Protein AF-A0A0S7EKC6-F1 (afdb_monomer)

Secondary structure (DSSP, 8-state):
---TTTTTS-TTTTHHHHHHHHHHHHHTTS-TTSPP-------S-HHHHHHHHHHHHHTSTTEEE--TTS-SS-EEEE-TT-SS-EEEE-HHHHHTTTSEEE---GGGS-HHHHHHHHHHHHHTEEEEEE-HHHHT-SS-EEEEEE--

Radius of gyration: 18.33 Å; Cα contacts (8 Å, |Δi|>4): 189; chains: 1; bounding box: 47×30×52 Å

Mean predicted aligned error: 5.81 Å

Organism: NCBI:txid188132

Foldseek 3Di:
DDAQCCVLDPPPPPVVVSVLLVVQQVQLPDDPPDDHDDDDDDDPPQPSVVVSNVSSLVSHPQRFEADPPWFQAWDWDDDPVNLLDIDIDGHRQNSQASHDYDYHDPVPDDPVVVVVVVVCSVVQKDKDKAQCVSRVHPGIDIDIDGRD

Solvent-accessible surface area (backbone atoms only — not comparable to full-atom values): 9058 Å² total; per-residue (Å²): 134,91,58,89,61,52,93,74,39,63,86,90,58,62,53,68,57,55,49,53,51,53,51,39,55,62,56,45,76,56,65,93,86,59,86,78,72,84,84,86,84,88,68,92,61,57,66,58,49,52,52,53,52,51,55,54,36,72,73,37,96,34,50,31,74,51,51,94,90,56,54,56,53,57,45,81,44,72,42,90,86,64,80,45,48,77,41,74,45,54,25,37,43,48,74,9,50,54,38,42,57,44,73,65,78,66,86,80,54,54,67,73,58,50,55,48,50,51,52,29,68,75,66,36,34,48,73,45,77,46,58,11,85,82,39,83,43,98,56,69,47,79,48,77,44,68,51,80

Nearest PDB structures (foldseek):
  7qhs-assembly1_4  TM=6.435E-01  e=1.280E-03  Saccharomyces cerevisiae
  7pt7-assembly1_6  TM=7.912E-01  e=9.062E-03  Saccharomyces cerevisiae S288C
  8ouw-assembly1_6  TM=7.791E-01  e=9.653E-03  Caenorhabditis elegans
  7p5z-assembly1_F  TM=6.412E-01  e=3.743E-03  Saccharomyces cerevisiae S288C
  5u8t-assembly1_3  TM=7.112E-01  e=2.743E-01  Saccharomyces cerevisiae S288C

Sequence (148 aa):
AHCFGLDLTPPALYNTLKLCLLLSLVQTRTDADDPSLDLLVVTADTLILDRLMTYSLSLACRGVRHQASAEMFASLSRDEHGAGTANIHAGSALLASGGICMLGDLGFYRKDKLDYIQSVLESRSVSVFIPGKKYGEEGDQQLSFPVQ

Structure (mmCIF, N/CA/C/O backbone):
data_AF-A0A0S7EKC6-F1
#
_entry.id   AF-A0A0S7EKC6-F1
#
loop_
_atom_site.group_PDB
_atom_site.id
_atom_site.type_symbol
_atom_site.label_atom_id
_atom_site.label_alt_id
_atom_site.label_comp_id
_atom_site.label_asym_id
_atom_site.label_entity_id
_atom_site.label_seq_id
_atom_site.pdbx_PDB_ins_code
_atom_site.Cartn_x
_atom_site.Cartn_y
_atom_site.Cartn_z
_atom_site.occupancy
_atom_site.B_iso_or_equiv
_atom_site.auth_seq_id
_atom_site.auth_comp_id
_atom_site.auth_asym_id
_atom_site.auth_atom_id
_atom_site.pdbx_PDB_model_num
ATOM 1 N N . ALA A 1 1 ? -27.193 -0.641 18.163 1.00 51.34 1 ALA A N 1
ATOM 2 C CA . ALA A 1 1 ? -26.392 0.152 17.209 1.0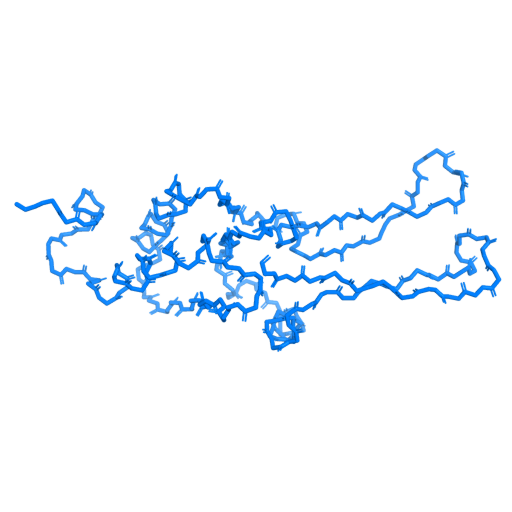0 51.34 1 ALA A CA 1
ATOM 3 C C . ALA A 1 1 ? -25.322 -0.760 16.624 1.00 51.34 1 ALA A C 1
ATOM 5 O O . ALA A 1 1 ? -24.641 -1.416 17.403 1.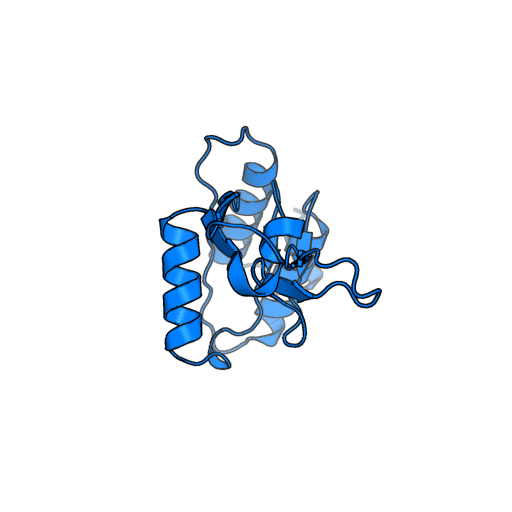00 51.34 1 ALA A O 1
ATOM 6 N N . HIS A 1 2 ? -25.216 -0.868 15.298 1.00 65.62 2 HIS A N 1
ATOM 7 C CA . HIS A 1 2 ? -24.137 -1.631 14.663 1.00 65.62 2 HIS A CA 1
ATOM 8 C C . HIS A 1 2 ? -22.891 -0.746 14.597 1.00 65.62 2 HIS A C 1
ATOM 10 O O . HIS A 1 2 ? -22.912 0.297 13.948 1.00 65.62 2 HIS A O 1
ATOM 16 N N . CYS A 1 3 ? -21.831 -1.130 15.306 1.00 80.19 3 CYS A N 1
ATOM 17 C CA . CYS A 1 3 ? -20.554 -0.419 15.281 1.00 80.19 3 CYS A CA 1
ATOM 18 C C . CYS A 1 3 ? -19.595 -1.117 14.312 1.00 80.19 3 CYS A C 1
ATOM 20 O O . CYS A 1 3 ? -19.544 -2.345 14.258 1.00 80.19 3 CYS A O 1
ATOM 22 N N . PHE A 1 4 ? -18.800 -0.340 13.577 1.00 88.56 4 PHE A N 1
ATOM 23 C CA . PHE A 1 4 ? -17.769 -0.878 12.692 1.00 88.56 4 PHE A CA 1
ATOM 24 C C . PHE A 1 4 ? -16.778 -1.768 13.468 1.00 88.56 4 PHE A C 1
ATOM 26 O O . PHE A 1 4 ? -16.248 -1.365 14.510 1.00 88.56 4 PHE A O 1
ATOM 33 N N . GLY A 1 5 ? -16.554 -2.994 12.985 1.00 87.31 5 GLY A N 1
ATOM 34 C CA . GLY A 1 5 ? -15.638 -3.957 13.606 1.00 87.31 5 GLY A CA 1
ATOM 35 C C . GLY A 1 5 ? -16.008 -4.354 15.043 1.00 87.31 5 GLY A C 1
ATOM 36 O O . GLY A 1 5 ? -15.106 -4.547 15.856 1.00 87.31 5 GLY A O 1
ATOM 37 N N . LEU A 1 6 ? -17.304 -4.406 15.387 1.00 88.25 6 LEU A N 1
ATOM 38 C CA . LEU A 1 6 ? -17.782 -4.807 16.723 1.00 88.25 6 LEU A CA 1
ATOM 39 C C . LEU A 1 6 ? -17.323 -6.225 17.106 1.00 88.25 6 LEU A C 1
ATOM 41 O O . LEU A 1 6 ? -16.952 -6.455 18.250 1.00 88.25 6 LEU A O 1
ATOM 45 N N . ASP A 1 7 ? -17.295 -7.146 16.142 1.00 87.75 7 ASP A N 1
ATOM 46 C CA . ASP A 1 7 ? -16.900 -8.543 16.377 1.00 87.75 7 ASP A CA 1
ATOM 47 C C . ASP A 1 7 ? -15.376 -8.725 16.488 1.00 87.75 7 ASP A C 1
ATOM 49 O O . ASP A 1 7 ? -14.892 -9.792 16.861 1.00 87.75 7 ASP A O 1
ATOM 53 N N . LEU A 1 8 ? -14.603 -7.685 16.155 1.00 88.56 8 LEU A N 1
ATOM 54 C CA . LEU A 1 8 ? -13.139 -7.727 16.127 1.00 88.56 8 LEU A CA 1
ATOM 55 C C . LEU A 1 8 ? -12.514 -7.079 17.355 1.00 88.56 8 LEU A C 1
ATOM 57 O O . LEU A 1 8 ? -11.457 -7.513 17.808 1.00 88.56 8 LEU A O 1
ATOM 61 N N . THR A 1 9 ? -13.144 -6.029 17.882 1.00 87.44 9 THR A N 1
ATOM 62 C CA . THR A 1 9 ? -12.654 -5.312 19.058 1.00 87.44 9 THR A CA 1
ATOM 63 C C . THR A 1 9 ? -13.808 -5.004 20.001 1.00 87.44 9 THR A C 1
ATOM 65 O O . THR A 1 9 ? -14.900 -4.678 19.526 1.00 87.44 9 THR A O 1
ATOM 68 N N . PRO A 1 10 ? -13.568 -4.969 21.323 1.00 83.94 10 PRO A N 1
ATOM 69 C CA . PRO A 1 10 ? -14.574 -4.518 22.270 1.00 83.94 10 PRO A CA 1
ATOM 70 C C . PRO A 1 10 ? -15.147 -3.139 21.898 1.00 83.94 10 PRO A C 1
ATOM 72 O O . PRO A 1 10 ? -14.447 -2.319 21.277 1.00 83.94 10 PRO A O 1
ATOM 75 N N . PRO A 1 11 ? -16.402 -2.851 22.288 1.00 80.62 11 PRO A N 1
ATOM 76 C CA . PRO A 1 11 ? -16.974 -1.520 22.157 1.00 80.62 11 PRO A CA 1
ATOM 77 C C . PRO A 1 11 ? -16.062 -0.456 22.780 1.00 80.62 11 PRO A C 1
ATOM 79 O O . PRO A 1 11 ? -15.418 -0.696 23.796 1.00 80.62 11 PRO A O 1
ATOM 82 N N . ALA A 1 12 ? -16.032 0.726 22.165 1.00 81.69 12 ALA A N 1
ATOM 83 C CA . ALA A 1 12 ? -15.226 1.883 22.563 1.00 81.69 12 ALA A CA 1
ATOM 84 C C . ALA A 1 12 ? -13.696 1.780 22.382 1.00 81.69 12 ALA A C 1
ATOM 86 O O . ALA A 1 12 ? -13.012 2.786 22.574 1.00 81.69 12 ALA A O 1
ATOM 87 N N . LEU A 1 13 ? -13.148 0.638 21.949 1.00 87.75 13 LEU A N 1
ATOM 88 C CA . LEU A 1 13 ? -11.726 0.532 21.607 1.00 87.75 13 LEU A CA 1
ATOM 89 C C . LEU A 1 13 ? -11.449 0.919 20.147 1.00 87.75 13 LEU A C 1
ATOM 91 O O . LEU A 1 13 ? -12.234 0.619 19.245 1.00 87.75 13 LEU A O 1
ATOM 95 N N . TYR A 1 14 ? -10.298 1.559 19.920 1.00 89.31 14 TYR A N 1
ATOM 96 C CA . TYR A 1 14 ? -9.809 1.974 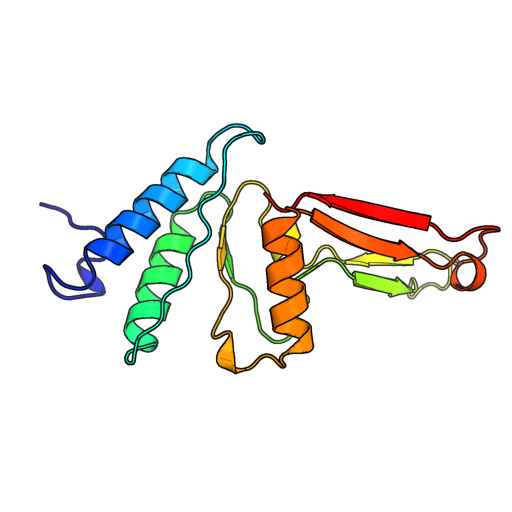18.598 1.00 89.31 14 TYR A CA 1
ATOM 97 C C . TYR A 1 14 ? -10.784 2.852 17.791 1.00 89.31 14 TYR A C 1
ATOM 99 O O . TYR A 1 14 ? -10.699 2.894 16.567 1.00 89.31 14 TYR A O 1
ATOM 107 N N . ASN A 1 15 ? -11.700 3.578 18.443 1.00 91.44 15 ASN A N 1
ATOM 108 C CA . ASN A 1 15 ? -12.719 4.388 17.762 1.00 91.44 15 ASN A CA 1
ATOM 109 C C . ASN A 1 15 ? -12.127 5.374 16.743 1.00 91.44 15 ASN A C 1
ATOM 111 O O . ASN A 1 15 ? -12.663 5.500 15.646 1.00 91.44 15 ASN A O 1
ATOM 115 N N . THR A 1 16 ? -11.007 6.025 17.075 1.00 93.00 16 THR A N 1
ATOM 116 C CA . THR A 1 16 ? -10.311 6.939 16.158 1.00 93.00 16 THR A CA 1
ATOM 117 C C . THR A 1 16 ? -9.854 6.219 14.895 1.00 93.00 16 THR A C 1
ATOM 119 O O . THR A 1 16 ? -10.125 6.681 13.795 1.00 93.00 16 THR A O 1
ATOM 122 N N . LEU A 1 17 ? -9.235 5.045 15.038 1.00 93.31 17 LEU A N 1
ATOM 123 C CA . LEU A 1 17 ? -8.809 4.236 13.900 1.00 93.31 17 LEU A CA 1
ATOM 124 C C . LEU A 1 17 ? -10.006 3.764 13.069 1.00 93.31 17 LEU A C 1
ATOM 126 O O . LEU A 1 17 ? -9.989 3.881 11.850 1.00 93.31 17 LEU A O 1
ATOM 130 N N . LYS A 1 18 ? -11.065 3.272 13.719 1.00 94.25 18 LYS A N 1
ATOM 131 C CA . LYS A 1 18 ? -12.303 2.857 13.046 1.00 94.25 18 LYS A CA 1
ATOM 132 C C . LYS A 1 18 ? -12.903 3.997 12.221 1.00 94.25 18 LYS A C 1
ATOM 134 O O . LYS A 1 18 ? -13.337 3.765 11.098 1.00 94.25 18 LYS A O 1
ATOM 139 N N . LEU A 1 19 ? -12.893 5.220 12.752 1.00 93.81 19 LEU A N 1
ATOM 140 C CA . LEU A 1 19 ? -13.345 6.405 12.030 1.00 93.81 19 LEU A CA 1
ATOM 141 C C . LEU A 1 19 ? -12.431 6.727 10.841 1.00 93.81 19 LEU A C 1
ATOM 143 O O . LEU A 1 19 ? -12.938 6.918 9.742 1.00 93.81 19 LEU A O 1
ATOM 147 N N . CYS A 1 20 ? -11.108 6.730 11.029 1.00 94.56 20 CYS A N 1
ATOM 148 C CA . CYS A 1 20 ? -10.150 6.944 9.940 1.00 94.56 20 CYS A CA 1
ATOM 149 C C . CYS A 1 20 ? -10.312 5.912 8.814 1.00 94.56 20 CYS A C 1
ATOM 151 O O . CYS A 1 20 ? -10.271 6.272 7.643 1.00 94.56 20 CYS A O 1
ATOM 153 N N . LEU A 1 21 ? -10.556 4.644 9.157 1.00 94.44 21 LEU A N 1
ATOM 154 C CA . LEU A 1 21 ? -10.804 3.579 8.184 1.00 94.44 21 LEU A CA 1
ATOM 155 C C . LEU A 1 21 ? -12.095 3.802 7.396 1.00 94.44 21 LEU A C 1
ATOM 157 O O . LEU A 1 21 ? -12.101 3.666 6.177 1.00 94.44 21 LEU A O 1
ATOM 161 N N . LEU A 1 22 ? -13.175 4.202 8.071 1.00 93.88 22 LEU A N 1
ATOM 162 C CA . LEU A 1 22 ? -14.422 4.572 7.400 1.00 93.88 22 LEU A CA 1
ATOM 163 C C . LEU A 1 22 ? -14.236 5.779 6.470 1.00 93.88 22 LEU A C 1
ATOM 165 O O . LEU A 1 22 ? -14.766 5.769 5.363 1.00 93.88 22 LEU A O 1
ATOM 169 N N . LEU A 1 23 ? -13.465 6.791 6.885 1.00 92.31 23 LEU A N 1
ATOM 170 C CA . LEU A 1 23 ? -13.146 7.952 6.046 1.00 92.31 23 LEU A CA 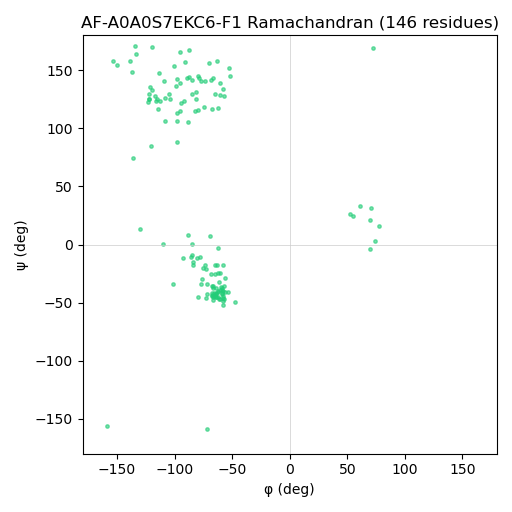1
ATOM 171 C C . LEU A 1 23 ? -12.335 7.547 4.808 1.00 92.31 23 LEU A C 1
ATOM 173 O O . LEU A 1 23 ? -12.691 7.944 3.701 1.00 92.31 23 LEU A O 1
ATOM 177 N N . SER A 1 24 ? -11.315 6.702 4.984 1.00 92.06 24 SER A N 1
ATOM 178 C CA . SER A 1 24 ? -10.519 6.148 3.882 1.00 92.06 24 SER A CA 1
ATOM 179 C C . SER A 1 24 ? -11.402 5.384 2.886 1.00 92.06 24 SER A C 1
ATOM 181 O O . SER A 1 24 ? -11.322 5.618 1.684 1.00 92.06 24 SER A O 1
ATOM 183 N N . LEU A 1 25 ? -12.334 4.552 3.370 1.00 91.50 25 LEU A N 1
ATOM 184 C CA . LEU A 1 25 ? -13.268 3.813 2.514 1.00 91.50 25 LEU A CA 1
ATOM 185 C C . LEU A 1 25 ? -14.193 4.722 1.697 1.00 91.50 25 LEU A C 1
ATOM 187 O O . LEU A 1 25 ? -14.453 4.433 0.530 1.00 91.50 25 LEU A O 1
ATOM 191 N N . VAL A 1 26 ? -14.694 5.810 2.286 1.00 88.88 26 VAL A N 1
ATOM 192 C CA . VAL A 1 26 ? -15.580 6.754 1.587 1.00 88.88 26 VAL A CA 1
ATOM 193 C C . VAL A 1 26 ? -14.839 7.494 0.470 1.00 88.88 26 VAL A C 1
ATOM 195 O O . VAL A 1 26 ? -15.415 7.690 -0.599 1.00 88.88 26 VAL A O 1
ATOM 198 N N . GLN A 1 27 ? -13.568 7.843 0.680 1.00 81.81 27 GLN A N 1
ATOM 199 C CA . GLN A 1 27 ? -12.756 8.552 -0.315 1.00 81.81 27 GLN A CA 1
ATOM 200 C C . GLN A 1 27 ? -12.422 7.717 -1.557 1.00 81.81 27 GLN A C 1
ATOM 202 O O . GLN A 1 27 ? -12.268 8.278 -2.629 1.00 81.81 27 GLN A O 1
ATOM 207 N N . THR A 1 28 ? -12.393 6.381 -1.477 1.00 71.69 28 THR A N 1
ATOM 208 C CA . THR A 1 28 ? -12.101 5.519 -2.653 1.00 71.69 28 THR A CA 1
ATOM 209 C C . THR A 1 28 ? -13.103 5.625 -3.814 1.00 71.69 28 THR A C 1
ATOM 211 O O . THR A 1 28 ? -12.951 4.949 -4.828 1.00 71.69 28 THR A O 1
ATOM 214 N N . ARG A 1 29 ? -14.172 6.414 -3.668 1.00 64.06 29 ARG A N 1
ATOM 215 C CA . ARG A 1 29 ? -15.240 6.577 -4.666 1.00 64.06 29 ARG A CA 1
ATOM 216 C C . ARG A 1 29 ? -15.252 7.948 -5.334 1.00 64.06 29 ARG A C 1
ATOM 218 O O . ARG A 1 29 ? -16.161 8.197 -6.123 1.00 64.06 29 ARG A O 1
ATOM 225 N N . THR A 1 30 ? -14.330 8.831 -4.971 1.00 62.16 30 THR A N 1
ATOM 226 C CA . THR A 1 30 ? -14.293 10.198 -5.485 1.00 62.16 30 THR A CA 1
ATOM 227 C C . THR A 1 30 ? -13.336 10.323 -6.673 1.00 62.16 30 THR A C 1
ATOM 229 O O . THR A 1 30 ? -12.598 9.388 -6.988 1.00 62.16 30 THR A O 1
ATOM 232 N N . ASP A 1 31 ? -13.433 11.434 -7.404 1.00 64.62 31 ASP A N 1
ATOM 233 C CA . ASP A 1 31 ? -12.654 11.664 -8.623 1.00 64.62 31 ASP A CA 1
ATOM 234 C C . ASP A 1 31 ? -11.142 11.719 -8.333 1.00 64.62 31 ASP A C 1
ATOM 236 O O . ASP A 1 31 ? -10.713 12.000 -7.215 1.00 64.62 31 ASP A O 1
ATOM 240 N N . ALA A 1 32 ? -10.322 11.470 -9.360 1.00 63.44 32 ALA A N 1
ATOM 241 C CA . ALA A 1 32 ? -8.865 11.312 -9.244 1.00 63.44 32 ALA A CA 1
ATOM 242 C C . ALA A 1 32 ? -8.109 12.519 -8.639 1.00 63.44 32 ALA A C 1
ATOM 244 O O . ALA A 1 32 ? -6.974 12.360 -8.193 1.00 63.44 32 ALA A O 1
ATOM 245 N N . ASP A 1 33 ? -8.725 13.704 -8.601 1.00 66.12 33 ASP A N 1
ATOM 246 C CA . ASP A 1 33 ? -8.128 14.920 -8.033 1.00 66.12 33 ASP A CA 1
ATOM 247 C C . ASP A 1 33 ? -8.312 15.051 -6.510 1.00 66.12 33 ASP A C 1
ATOM 249 O O . ASP A 1 33 ? -7.693 15.924 -5.893 1.00 66.12 33 ASP A O 1
ATOM 253 N N . ASP A 1 34 ? -9.127 14.201 -5.875 1.00 69.00 34 ASP A N 1
ATOM 254 C CA . ASP A 1 34 ? -9.323 14.283 -4.430 1.00 69.00 34 ASP A CA 1
ATOM 255 C C . ASP A 1 34 ? -8.132 13.697 -3.646 1.00 69.00 34 ASP A C 1
ATOM 257 O O . ASP A 1 34 ? -7.558 12.660 -4.005 1.00 69.00 34 ASP A O 1
ATOM 261 N N . PRO A 1 35 ? -7.746 14.332 -2.525 1.00 72.19 35 PRO A N 1
ATOM 262 C CA . PRO A 1 35 ? -6.633 13.862 -1.716 1.00 72.19 35 PRO A CA 1
ATOM 263 C C . PRO A 1 35 ? -6.979 12.525 -1.046 1.00 72.19 35 PRO A C 1
ATOM 265 O O . PRO A 1 35 ? -7.862 12.456 -0.186 1.00 72.19 35 PRO A O 1
ATOM 268 N N . SER A 1 36 ? -6.242 11.466 -1.393 1.00 80.94 36 SER A N 1
ATOM 269 C CA . SER A 1 36 ? -6.339 10.180 -0.690 1.00 80.94 36 SER A CA 1
ATOM 270 C C . SER A 1 36 ? -5.786 10.283 0.737 1.00 80.94 36 SER A C 1
ATOM 272 O O . SER A 1 36 ? -4.777 10.954 0.984 1.00 80.94 36 SER A O 1
ATOM 274 N N . LEU A 1 37 ? -6.445 9.598 1.675 1.00 89.25 37 LEU A N 1
ATOM 275 C CA . LEU A 1 37 ? -6.031 9.501 3.072 1.00 89.25 37 LEU A CA 1
ATOM 276 C C . LEU A 1 37 ? -5.077 8.322 3.292 1.00 89.25 37 LEU A C 1
ATOM 278 O O . LEU A 1 37 ? -5.504 7.167 3.380 1.00 89.25 37 LEU A O 1
ATOM 282 N N . ASP A 1 38 ? -3.797 8.639 3.462 1.00 91.81 38 ASP A N 1
ATOM 283 C CA . ASP A 1 38 ? -2.767 7.679 3.851 1.00 91.81 38 ASP A CA 1
ATOM 284 C C . ASP A 1 38 ? -2.799 7.461 5.374 1.00 91.81 38 ASP A C 1
ATOM 286 O O . ASP A 1 38 ? -2.732 8.410 6.160 1.00 91.81 38 ASP A O 1
ATOM 290 N N . LEU A 1 39 ? -2.917 6.204 5.815 1.00 93.88 39 LEU A N 1
ATOM 291 C CA . LEU A 1 39 ? -3.037 5.847 7.233 1.00 93.88 39 LEU A CA 1
ATOM 292 C C . LEU A 1 39 ? -1.827 5.044 7.716 1.00 93.88 39 LEU A C 1
ATOM 294 O O . LEU A 1 39 ? -1.622 3.903 7.305 1.00 93.88 39 LEU A O 1
ATOM 298 N N . LEU A 1 40 ? -1.082 5.611 8.668 1.00 94.75 40 LEU A N 1
ATOM 299 C CA . LEU A 1 40 ? -0.066 4.904 9.446 1.00 94.75 40 LEU A CA 1
ATOM 300 C C . LEU A 1 40 ? -0.562 4.708 10.879 1.00 94.75 40 LEU A C 1
ATOM 302 O O . LEU A 1 40 ? -0.928 5.666 11.559 1.00 94.75 40 LEU A O 1
ATOM 306 N N . VAL A 1 41 ? -0.544 3.464 11.354 1.00 94.00 41 VAL A N 1
ATOM 307 C CA . VAL A 1 41 ? -0.971 3.120 12.713 1.00 94.00 41 VAL A CA 1
ATOM 308 C C . VAL A 1 41 ? 0.173 2.443 13.445 1.00 94.00 41 VAL A C 1
ATOM 310 O O . VAL A 1 41 ? 0.694 1.430 12.991 1.00 94.00 41 VAL A O 1
ATOM 313 N N . VAL A 1 42 ? 0.529 2.988 14.606 1.00 92.69 42 VAL A N 1
ATOM 314 C CA . VAL A 1 42 ? 1.557 2.432 15.488 1.00 92.69 42 VAL A CA 1
ATOM 315 C C . VAL A 1 42 ? 0.886 1.952 16.766 1.00 92.69 42 VAL A C 1
ATOM 317 O O . VAL A 1 42 ? 0.193 2.710 17.444 1.00 92.69 42 VAL A O 1
ATOM 320 N N . THR A 1 43 ? 1.064 0.677 17.092 1.00 90.25 43 THR A N 1
ATOM 321 C CA . THR A 1 43 ? 0.488 0.067 18.290 1.00 90.25 43 THR A CA 1
ATOM 322 C C . THR A 1 43 ? 1.327 -1.122 18.744 1.00 90.25 43 THR A C 1
ATOM 324 O O . THR A 1 43 ? 2.060 -1.706 17.950 1.00 90.25 43 THR A O 1
ATOM 327 N N . ALA A 1 44 ? 1.211 -1.483 20.022 1.00 88.12 44 ALA A N 1
ATOM 328 C CA . ALA A 1 44 ? 1.819 -2.697 20.558 1.00 88.12 44 ALA A CA 1
ATOM 329 C C . ALA A 1 44 ? 1.043 -3.965 20.153 1.00 88.12 44 ALA A C 1
ATOM 331 O O . ALA A 1 44 ? 1.646 -5.026 20.015 1.00 88.12 44 ALA A O 1
ATOM 332 N N . ASP A 1 45 ? -0.278 -3.863 19.951 1.00 87.69 45 ASP A N 1
ATOM 333 C CA . ASP A 1 45 ? -1.124 -4.991 19.539 1.00 87.69 45 ASP A CA 1
ATOM 334 C C . ASP A 1 45 ? -1.354 -4.970 18.024 1.00 87.69 45 ASP A C 1
ATOM 336 O O . ASP A 1 45 ? -2.310 -4.384 17.506 1.00 87.69 45 ASP A O 1
ATOM 340 N N . THR A 1 46 ? -0.440 -5.609 17.300 1.00 89.88 46 THR A N 1
ATOM 341 C CA . THR A 1 46 ? -0.491 -5.693 15.838 1.00 89.88 46 THR A CA 1
ATOM 342 C C . THR A 1 46 ? -1.541 -6.685 15.336 1.00 89.88 46 THR A C 1
ATOM 344 O O . THR A 1 46 ? -1.997 -6.553 14.203 1.00 89.88 46 THR A O 1
ATOM 347 N N . LEU A 1 47 ? -1.983 -7.640 16.165 1.00 91.19 47 LEU A N 1
ATOM 348 C CA . LEU A 1 47 ? -2.957 -8.663 15.774 1.00 91.19 47 LEU A CA 1
ATOM 349 C C . LEU A 1 47 ? -4.357 -8.074 15.627 1.00 91.19 47 LEU A C 1
ATOM 351 O O . LEU A 1 47 ? -5.048 -8.348 14.643 1.00 91.19 47 LEU A O 1
ATOM 355 N N . ILE A 1 48 ? -4.787 -7.262 16.596 1.00 91.00 48 ILE A N 1
ATOM 356 C CA . ILE A 1 48 ? -6.087 -6.593 16.509 1.00 91.00 48 ILE A CA 1
ATOM 357 C C . ILE A 1 48 ? -6.088 -5.586 15.357 1.00 91.00 48 ILE A C 1
ATOM 359 O O . ILE A 1 48 ? -7.061 -5.520 14.600 1.00 91.00 48 ILE A O 1
ATOM 363 N N . LEU A 1 49 ? -4.988 -4.844 15.195 1.00 91.88 49 LEU A N 1
ATOM 364 C CA . LEU A 1 49 ? -4.822 -3.910 14.087 1.00 91.88 49 LEU A CA 1
ATOM 365 C C . LEU A 1 49 ? -4.948 -4.623 12.737 1.00 91.88 49 LEU A C 1
ATOM 367 O O . LEU A 1 49 ? -5.761 -4.215 11.912 1.00 91.88 49 LEU A O 1
ATOM 371 N N . ASP A 1 50 ? -4.200 -5.705 12.526 1.00 92.44 50 ASP A N 1
ATOM 372 C CA . ASP A 1 50 ? -4.209 -6.448 11.267 1.00 92.44 50 ASP A CA 1
ATOM 373 C C . ASP A 1 50 ? -5.606 -6.974 10.915 1.00 92.44 50 ASP A C 1
ATOM 375 O O . ASP A 1 50 ? -6.060 -6.825 9.777 1.00 92.44 50 ASP A O 1
ATOM 379 N N . ARG A 1 51 ? -6.335 -7.509 11.904 1.00 93.62 51 ARG A N 1
ATOM 380 C CA . ARG A 1 51 ? -7.720 -7.968 11.723 1.00 93.62 51 ARG A CA 1
ATOM 381 C C . ARG A 1 51 ? -8.656 -6.829 11.335 1.00 93.62 51 ARG A C 1
ATOM 383 O O . ARG A 1 51 ? -9.458 -6.991 10.418 1.00 93.62 51 ARG A O 1
ATOM 390 N N . LEU A 1 52 ? -8.560 -5.684 12.011 1.00 93.88 52 LEU A N 1
ATOM 391 C CA . LEU A 1 52 ? -9.424 -4.534 11.747 1.00 93.88 52 LEU A CA 1
ATOM 392 C C . LEU A 1 52 ? -9.141 -3.911 10.372 1.00 93.88 52 LEU A C 1
ATOM 394 O O . LEU A 1 52 ? -10.079 -3.612 9.634 1.00 93.88 52 LEU A O 1
ATOM 398 N N . MET A 1 53 ? -7.865 -3.763 10.011 1.00 93.94 53 MET A N 1
ATOM 399 C CA . MET A 1 53 ? -7.442 -3.264 8.699 1.00 93.94 53 MET A CA 1
ATOM 400 C C . MET A 1 53 ? -7.867 -4.224 7.584 1.00 93.94 53 MET A C 1
ATOM 402 O O . MET A 1 53 ? -8.412 -3.783 6.578 1.00 93.94 53 MET A O 1
ATOM 406 N N . THR A 1 54 ? -7.706 -5.537 7.782 1.00 95.31 54 THR A N 1
ATOM 407 C CA . THR A 1 54 ? -8.138 -6.562 6.816 1.00 95.31 54 THR A CA 1
ATOM 408 C C . THR A 1 54 ? -9.654 -6.561 6.631 1.00 95.31 54 THR A C 1
ATOM 410 O O . THR A 1 54 ? -10.142 -6.629 5.504 1.00 95.31 54 THR A O 1
ATOM 413 N N . TYR A 1 55 ? -10.412 -6.423 7.721 1.00 95.31 55 TYR A N 1
ATOM 414 C CA . TYR A 1 55 ? -11.862 -6.264 7.650 1.00 95.31 55 TYR A CA 1
ATOM 415 C C . TYR A 1 55 ? -12.251 -5.003 6.875 1.00 95.31 55 TYR A C 1
ATOM 417 O O . TYR A 1 55 ? -13.070 -5.082 5.963 1.00 95.31 55 TYR A O 1
ATOM 425 N N . SER A 1 56 ? -11.619 -3.863 7.168 1.00 94.50 56 SER A N 1
ATOM 426 C CA . SER A 1 56 ? -11.833 -2.624 6.414 1.00 94.50 56 SER A CA 1
ATOM 427 C C . SER A 1 56 ? -11.541 -2.809 4.928 1.00 94.50 56 SER A C 1
ATOM 429 O O . SER A 1 56 ? -12.347 -2.423 4.089 1.00 94.50 56 SER A O 1
ATOM 431 N N . LEU A 1 57 ? -10.415 -3.443 4.598 1.00 95.25 57 LEU A N 1
ATOM 432 C CA . LEU A 1 57 ? -9.988 -3.681 3.224 1.00 95.25 57 LEU A CA 1
ATOM 433 C C . LEU A 1 57 ? -11.008 -4.515 2.439 1.00 95.25 57 LEU A C 1
ATOM 435 O O . LEU A 1 57 ? -11.245 -4.229 1.271 1.00 95.25 57 LEU A O 1
ATOM 439 N N . SER A 1 58 ? -11.657 -5.493 3.082 1.00 94.44 58 SER A N 1
ATOM 440 C CA . SER A 1 58 ? -12.699 -6.317 2.447 1.00 94.44 58 SER A CA 1
ATOM 441 C C . SER A 1 58 ? -13.958 -5.537 2.042 1.00 94.44 58 SER A C 1
ATOM 443 O O . SER A 1 58 ? -14.742 -6.017 1.226 1.00 94.44 58 SER A O 1
ATOM 445 N N . LEU A 1 59 ? -14.150 -4.337 2.598 1.00 93.38 59 LEU A N 1
ATOM 446 C CA . LEU A 1 59 ? -15.263 -3.443 2.276 1.00 93.38 59 LEU A CA 1
ATOM 447 C C . LEU A 1 59 ? -14.911 -2.438 1.169 1.00 93.38 59 LEU A C 1
ATOM 449 O O . LEU A 1 59 ? -15.802 -1.759 0.657 1.00 93.38 59 LEU A O 1
ATOM 453 N N . ALA A 1 60 ? -13.631 -2.319 0.808 1.00 91.94 60 ALA A N 1
ATOM 454 C CA . ALA A 1 60 ? -13.191 -1.461 -0.282 1.00 91.94 60 ALA A CA 1
ATOM 455 C C . ALA A 1 60 ? -13.576 -2.081 -1.632 1.00 91.94 60 ALA A C 1
ATOM 457 O O . ALA A 1 60 ? -13.426 -3.284 -1.837 1.00 91.94 60 ALA A O 1
ATOM 458 N N . CYS A 1 61 ? -14.005 -1.257 -2.593 1.00 87.88 61 CYS A N 1
ATOM 459 C CA . CYS A 1 61 ? -14.293 -1.732 -3.952 1.00 87.88 61 CYS A CA 1
ATOM 460 C C . CYS A 1 61 ? -13.041 -2.320 -4.633 1.00 87.88 61 CYS A C 1
ATOM 462 O O . CYS A 1 61 ? -13.149 -3.241 -5.440 1.00 87.88 61 CYS A O 1
ATOM 464 N N . ARG A 1 62 ? -11.860 -1.776 -4.307 1.00 90.56 62 ARG A N 1
ATOM 465 C CA . ARG A 1 62 ? -10.544 -2.204 -4.800 1.00 90.56 62 ARG A CA 1
ATOM 466 C C . ARG A 1 62 ? -9.537 -2.247 -3.651 1.00 90.56 62 ARG A C 1
ATOM 468 O O . ARG A 1 62 ? -8.712 -1.355 -3.492 1.00 90.56 62 ARG A O 1
ATOM 475 N N . GLY A 1 63 ? -9.650 -3.266 -2.805 1.00 93.81 63 GLY A N 1
ATOM 476 C CA . GLY A 1 63 ? -8.708 -3.506 -1.712 1.00 93.81 63 GLY A CA 1
ATOM 477 C C . GLY A 1 63 ? -7.612 -4.493 -2.110 1.00 93.81 63 GLY A C 1
ATOM 478 O O . GLY A 1 63 ? -7.910 -5.638 -2.442 1.00 93.81 63 GLY A O 1
ATOM 479 N N . VAL A 1 64 ? -6.345 -4.086 -2.030 1.00 95.94 64 VAL A N 1
ATOM 480 C CA . VAL A 1 64 ? -5.187 -4.966 -2.249 1.00 95.94 64 VAL A CA 1
ATOM 481 C C . VAL A 1 64 ? -4.367 -5.052 -0.972 1.00 95.94 64 VAL A C 1
ATOM 483 O O . VAL A 1 64 ? -3.968 -4.040 -0.400 1.00 95.94 64 VAL A O 1
ATOM 486 N N . ARG A 1 65 ? -4.085 -6.276 -0.521 1.00 96.06 65 ARG A N 1
ATOM 487 C CA . ARG A 1 65 ? -3.164 -6.524 0.591 1.00 96.06 65 ARG A CA 1
ATOM 488 C C . ARG A 1 65 ? -1.794 -6.891 0.041 1.00 96.06 65 ARG A C 1
ATOM 490 O O . ARG A 1 65 ? -1.631 -7.975 -0.523 1.00 96.06 65 ARG A O 1
ATOM 497 N N . HIS A 1 66 ? -0.811 -6.024 0.255 1.00 95.62 66 HIS A N 1
ATOM 498 C CA . HIS A 1 66 ? 0.556 -6.289 -0.169 1.00 95.62 66 HIS A CA 1
ATOM 499 C C . HIS A 1 66 ? 1.146 -7.487 0.588 1.00 95.62 66 HIS A C 1
ATOM 501 O O . HIS A 1 66 ? 1.112 -7.548 1.818 1.00 95.62 66 HIS A O 1
ATOM 507 N N . GLN A 1 67 ? 1.705 -8.437 -0.160 1.00 90.25 67 GLN A N 1
ATOM 508 C CA . GLN A 1 67 ? 2.455 -9.566 0.388 1.00 90.25 67 GLN A CA 1
ATOM 509 C C . GLN A 1 67 ? 3.945 -9.233 0.378 1.00 90.25 67 GLN A C 1
ATOM 511 O O . GLN A 1 67 ? 4.442 -8.711 -0.613 1.00 90.25 67 GLN A O 1
ATOM 516 N N . ALA A 1 68 ? 4.675 -9.588 1.436 1.00 83.94 68 ALA A N 1
ATOM 517 C CA . ALA A 1 68 ? 6.094 -9.240 1.569 1.00 83.94 68 ALA A CA 1
ATOM 518 C C . ALA A 1 68 ? 6.994 -9.806 0.448 1.00 83.94 6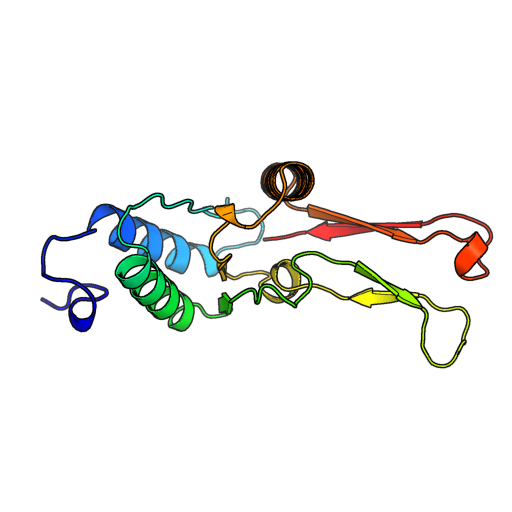8 ALA A C 1
ATOM 520 O O . ALA A 1 68 ? 8.057 -9.249 0.180 1.00 83.94 68 ALA A O 1
ATOM 521 N N . SER A 1 69 ? 6.580 -10.903 -0.197 1.00 84.00 69 SER A N 1
ATOM 522 C CA . SER A 1 69 ? 7.274 -11.509 -1.341 1.00 84.00 69 SER A CA 1
ATOM 523 C C . SER A 1 69 ? 6.929 -10.871 -2.689 1.00 84.00 69 SER A C 1
ATOM 525 O O . SER A 1 69 ? 7.619 -11.135 -3.669 1.00 84.00 69 SER A O 1
ATOM 527 N N . ALA A 1 70 ? 5.860 -10.076 -2.756 1.00 88.88 70 ALA A N 1
ATOM 528 C CA . ALA A 1 70 ? 5.415 -9.431 -3.981 1.00 88.88 70 ALA A CA 1
ATOM 529 C C . ALA A 1 70 ? 6.111 -8.080 -4.179 1.00 88.88 70 ALA A C 1
ATOM 531 O O . ALA A 1 70 ? 6.714 -7.506 -3.269 1.00 88.88 70 ALA A O 1
A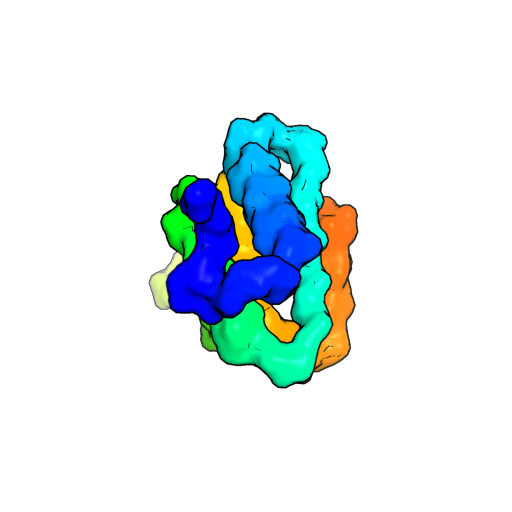TOM 532 N N . GLU A 1 71 ? 5.979 -7.531 -5.379 1.00 92.19 71 GLU A N 1
ATOM 533 C CA . GLU A 1 71 ? 6.438 -6.180 -5.672 1.00 92.19 71 GLU A CA 1
ATOM 534 C C . GLU A 1 71 ? 5.401 -5.163 -5.193 1.00 92.19 71 GLU A C 1
ATOM 536 O O . GLU A 1 71 ? 4.195 -5.307 -5.413 1.00 92.19 71 GLU A O 1
ATOM 541 N N . MET A 1 72 ? 5.865 -4.148 -4.464 1.00 93.75 72 MET A N 1
ATOM 542 C CA . MET A 1 72 ? 4.997 -3.092 -3.934 1.00 93.75 72 MET A CA 1
ATOM 543 C C . MET A 1 72 ? 4.676 -2.060 -5.012 1.00 93.75 72 MET A C 1
ATOM 545 O O . MET A 1 72 ? 3.519 -1.687 -5.180 1.00 93.75 72 MET A O 1
ATOM 549 N N . PHE A 1 73 ? 5.699 -1.653 -5.754 1.00 94.69 73 PHE A N 1
ATOM 550 C CA . PHE A 1 73 ? 5.644 -0.645 -6.803 1.00 94.69 73 PHE A CA 1
ATOM 551 C C . PHE A 1 73 ? 6.051 -1.255 -8.136 1.00 94.69 73 PHE A C 1
ATOM 553 O O . PHE A 1 73 ? 6.545 -2.385 -8.171 1.00 94.69 73 PHE A O 1
ATOM 560 N N . ALA A 1 74 ? 5.844 -0.497 -9.209 1.00 94.00 74 ALA A N 1
ATOM 561 C CA . ALA A 1 74 ? 6.130 -0.975 -10.542 1.00 94.00 74 ALA A CA 1
ATOM 562 C C . ALA A 1 74 ? 7.614 -1.330 -10.720 1.00 94.00 74 ALA A C 1
ATOM 564 O O . ALA A 1 74 ? 8.501 -0.619 -10.241 1.00 94.00 74 ALA A O 1
ATOM 565 N N . SER A 1 75 ? 7.879 -2.432 -11.414 1.00 91.62 75 SER A N 1
ATOM 566 C CA . SER A 1 75 ? 9.226 -2.941 -11.665 1.00 91.62 75 SER A CA 1
ATOM 567 C C . SER A 1 75 ? 9.396 -3.350 -13.127 1.00 91.62 75 SER A C 1
ATOM 569 O O . SER A 1 75 ? 8.436 -3.390 -13.899 1.00 91.62 75 SER A O 1
ATOM 571 N N . LEU A 1 76 ? 10.637 -3.654 -13.507 1.00 91.31 76 LEU A N 1
ATOM 572 C CA . LEU A 1 76 ? 10.993 -4.044 -14.860 1.00 91.31 76 LEU A CA 1
ATOM 573 C C . LEU A 1 76 ? 11.632 -5.428 -14.875 1.00 91.31 76 LEU A C 1
ATOM 575 O O . LEU A 1 76 ? 12.565 -5.706 -14.121 1.00 91.31 76 LEU A O 1
ATOM 579 N N . SER A 1 77 ? 11.211 -6.253 -15.823 1.00 89.56 77 SER A N 1
ATOM 580 C CA . SER A 1 77 ? 11.869 -7.515 -16.149 1.00 89.56 77 SER A CA 1
ATOM 581 C C . SER A 1 77 ? 12.036 -7.663 -17.659 1.00 89.56 77 SER A C 1
ATOM 583 O O . SER A 1 77 ? 11.419 -6.942 -18.444 1.00 89.56 77 SER A O 1
ATOM 585 N N . ARG A 1 78 ? 12.902 -8.588 -18.076 1.00 86.38 78 ARG A N 1
ATOM 586 C CA . ARG A 1 78 ? 13.030 -8.954 -19.489 1.00 86.38 78 ARG A CA 1
ATOM 587 C C . ARG A 1 78 ? 11.918 -9.910 -19.878 1.00 86.38 78 ARG A C 1
ATOM 589 O O . ARG A 1 78 ? 11.541 -10.759 -19.076 1.00 86.38 78 ARG A O 1
ATOM 596 N N . ASP A 1 79 ? 11.449 -9.791 -21.113 1.00 83.88 79 ASP A N 1
ATOM 597 C CA . ASP A 1 79 ? 10.588 -10.813 -21.689 1.00 83.88 79 ASP A CA 1
ATOM 598 C C . ASP A 1 79 ? 11.314 -12.166 -21.745 1.00 83.88 79 ASP A C 1
ATOM 600 O O . ASP A 1 79 ? 12.440 -12.272 -22.244 1.00 83.88 79 ASP A O 1
ATOM 604 N N . GLU A 1 80 ? 10.660 -13.201 -21.217 1.00 79.88 80 GLU A N 1
ATOM 605 C CA . GLU A 1 80 ? 11.185 -14.568 -21.145 1.00 79.88 80 GLU A CA 1
ATOM 606 C C . GLU A 1 80 ? 11.385 -15.175 -22.538 1.00 79.88 80 GLU A C 1
ATOM 608 O O . GLU A 1 80 ? 12.254 -16.026 -22.727 1.00 79.88 80 GLU A O 1
ATOM 613 N N . HIS A 1 81 ? 10.640 -14.688 -23.534 1.00 80.69 81 HIS A N 1
ATOM 614 C CA . HIS A 1 81 ? 10.746 -15.137 -24.921 1.00 80.69 81 HIS A CA 1
ATOM 615 C C . HIS A 1 81 ? 11.845 -14.408 -25.706 1.00 80.69 81 HIS A C 1
ATOM 617 O O . HIS A 1 81 ? 12.063 -14.705 -26.881 1.00 80.69 81 HIS A O 1
ATOM 623 N N . GLY A 1 82 ? 12.572 -13.480 -25.071 1.00 70.94 82 GLY A N 1
ATOM 624 C CA . GLY A 1 82 ? 13.744 -12.841 -25.661 1.00 70.94 82 GLY A CA 1
ATOM 625 C C . GLY A 1 82 ? 13.433 -11.896 -26.822 1.00 70.94 82 GLY A C 1
ATOM 626 O O . GLY A 1 82 ? 14.338 -11.591 -27.596 1.00 70.94 82 GLY A O 1
ATOM 627 N N . ALA A 1 83 ? 12.201 -11.387 -26.935 1.00 77.94 83 ALA A N 1
ATOM 628 C CA . ALA A 1 83 ? 11.787 -10.484 -28.014 1.00 77.94 83 ALA A CA 1
ATOM 629 C C . ALA A 1 83 ? 12.427 -9.078 -27.947 1.00 77.94 83 ALA A C 1
ATOM 631 O O . ALA A 1 83 ? 12.038 -8.181 -28.691 1.00 77.94 83 ALA A O 1
ATOM 632 N N . GLY A 1 84 ? 13.389 -8.857 -27.044 1.00 76.69 84 GLY A N 1
ATOM 633 C CA . GLY A 1 84 ? 14.008 -7.552 -26.806 1.00 76.69 84 GLY A CA 1
ATOM 634 C C . GLY A 1 84 ? 13.106 -6.570 -26.057 1.00 76.69 84 GLY A C 1
ATOM 635 O O . GLY A 1 84 ? 13.518 -5.445 -25.818 1.00 76.69 84 GLY A O 1
ATOM 636 N N . THR A 1 85 ? 11.911 -6.978 -25.634 1.00 82.50 85 THR A N 1
ATOM 637 C CA . THR A 1 85 ? 10.946 -6.119 -24.944 1.00 82.50 85 THR A CA 1
ATOM 638 C C . THR A 1 85 ? 11.110 -6.169 -23.425 1.00 82.50 85 THR A C 1
ATOM 640 O O . THR A 1 85 ? 11.674 -7.109 -22.848 1.00 82.50 85 THR A O 1
ATOM 643 N N . ALA A 1 86 ? 10.630 -5.115 -22.766 1.00 87.56 86 ALA A N 1
ATOM 644 C CA . ALA A 1 86 ? 10.623 -5.004 -21.319 1.00 87.56 86 ALA A CA 1
ATOM 645 C C . ALA A 1 86 ? 9.205 -5.225 -20.778 1.00 87.56 86 ALA A C 1
ATOM 647 O O . ALA A 1 86 ? 8.254 -4.588 -21.228 1.00 87.56 86 ALA A O 1
ATOM 648 N N . ASN A 1 87 ? 9.077 -6.107 -19.790 1.00 90.12 87 ASN A N 1
ATOM 649 C CA . ASN A 1 87 ? 7.833 -6.343 -19.074 1.00 90.12 87 ASN A CA 1
ATOM 650 C C . ASN A 1 87 ? 7.782 -5.442 -17.846 1.00 90.12 87 ASN A C 1
ATOM 652 O O . ASN A 1 87 ? 8.677 -5.496 -16.996 1.00 90.12 87 ASN A O 1
ATOM 656 N N . ILE A 1 88 ? 6.725 -4.640 -17.754 1.00 91.50 88 ILE A N 1
ATOM 657 C CA . ILE A 1 88 ? 6.461 -3.783 -16.602 1.00 91.50 88 ILE A CA 1
ATOM 658 C C . ILE A 1 88 ? 5.504 -4.522 -15.678 1.00 91.50 88 ILE A C 1
ATOM 660 O O . ILE A 1 88 ? 4.350 -4.773 -16.028 1.00 91.50 88 ILE A O 1
ATOM 664 N N . HIS A 1 89 ? 5.981 -4.853 -14.486 1.00 93.06 89 HIS A N 1
ATOM 665 C CA . HIS A 1 89 ? 5.132 -5.383 -13.428 1.00 93.06 89 HIS A CA 1
ATOM 666 C C . HIS A 1 89 ? 4.513 -4.213 -12.688 1.00 93.06 89 HIS A C 1
ATOM 668 O O . HIS A 1 89 ? 5.225 -3.299 -12.298 1.00 93.06 89 HIS A O 1
ATOM 674 N N . ALA A 1 90 ? 3.195 -4.219 -12.502 1.00 92.31 90 ALA A N 1
ATOM 675 C CA . ALA A 1 90 ? 2.478 -3.108 -11.876 1.00 92.31 90 ALA A CA 1
ATOM 676 C C . ALA A 1 90 ? 2.813 -2.940 -10.379 1.00 92.31 90 ALA A C 1
ATOM 678 O O . ALA A 1 90 ? 2.883 -1.825 -9.862 1.00 92.31 90 ALA A O 1
ATOM 679 N N . GLY A 1 91 ? 3.021 -4.055 -9.677 1.00 94.62 91 GLY A N 1
ATOM 680 C CA . GLY A 1 91 ? 3.132 -4.074 -8.222 1.00 94.62 91 GLY A CA 1
ATOM 681 C C . GLY A 1 91 ? 1.792 -3.846 -7.511 1.00 94.62 91 GLY A C 1
ATOM 682 O O . GLY A 1 91 ? 0.776 -3.490 -8.105 1.00 94.62 91 GLY A O 1
ATOM 683 N N . SER A 1 92 ? 1.776 -4.080 -6.201 1.00 95.38 92 SER A N 1
ATOM 684 C CA . SER A 1 92 ? 0.550 -4.073 -5.389 1.00 95.38 92 SER A CA 1
ATOM 685 C C . SER A 1 92 ? -0.126 -2.6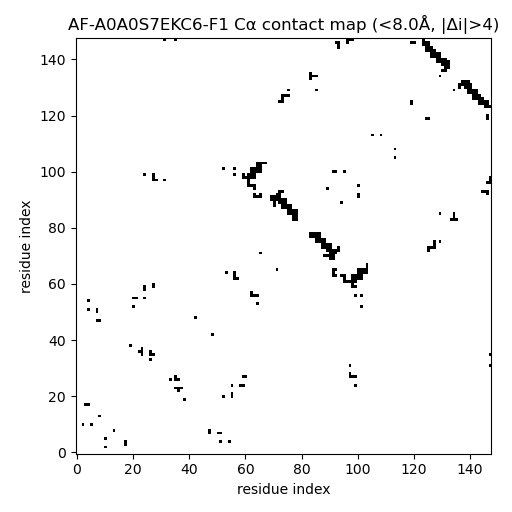99 -5.329 1.00 95.38 92 SER A C 1
ATOM 687 O O . SER A 1 92 ? -1.350 -2.630 -5.347 1.00 95.38 92 SER A O 1
ATOM 689 N N . ALA A 1 93 ? 0.655 -1.616 -5.279 1.00 94.06 93 ALA A N 1
ATOM 690 C CA . ALA A 1 93 ? 0.133 -0.256 -5.196 1.00 94.06 93 ALA A CA 1
ATOM 691 C C . ALA A 1 93 ? -0.618 0.148 -6.471 1.00 94.06 93 ALA A C 1
ATOM 693 O O . ALA A 1 93 ? -1.729 0.657 -6.383 1.00 94.06 93 ALA A O 1
ATOM 694 N N . LEU A 1 94 ? -0.062 -0.145 -7.652 1.00 93.56 94 LEU A N 1
ATOM 695 C CA . LEU A 1 94 ? -0.709 0.202 -8.918 1.00 93.56 94 LEU A CA 1
ATOM 696 C C . LEU A 1 94 ? -1.940 -0.676 -9.191 1.00 93.56 94 LEU A C 1
ATOM 698 O O . LEU A 1 94 ? -2.940 -0.197 -9.717 1.00 93.56 94 LEU A O 1
ATOM 702 N N . LEU A 1 95 ? -1.910 -1.948 -8.773 1.00 93.12 95 LEU A N 1
ATOM 703 C CA . LEU A 1 95 ? -3.086 -2.828 -8.823 1.00 93.12 95 LEU A CA 1
ATOM 704 C C . LEU A 1 95 ? -4.242 -2.329 -7.942 1.00 93.12 95 LEU A C 1
ATOM 706 O O . LEU A 1 95 ? -5.397 -2.658 -8.205 1.00 93.12 95 LEU A O 1
ATOM 710 N N . ALA A 1 96 ? -3.937 -1.542 -6.910 1.00 93.00 96 ALA A N 1
ATOM 711 C CA . ALA A 1 96 ? -4.915 -0.945 -6.012 1.00 93.00 96 ALA A CA 1
ATOM 712 C C . ALA A 1 96 ? -5.435 0.421 -6.486 1.00 93.00 96 ALA A C 1
ATOM 714 O O . ALA A 1 96 ? -6.122 1.078 -5.711 1.00 93.00 96 ALA A O 1
ATOM 715 N N . SER A 1 97 ? -5.111 0.864 -7.708 1.00 90.38 97 SER A N 1
ATOM 716 C CA . SER A 1 97 ? -5.487 2.202 -8.181 1.00 90.38 97 SER A CA 1
ATOM 717 C C . SER A 1 97 ? -7.007 2.439 -8.148 1.00 90.38 97 SER A C 1
ATOM 719 O O . SER A 1 97 ? -7.806 1.584 -8.575 1.00 90.38 97 SER A O 1
ATOM 721 N N . GLY A 1 98 ? -7.389 3.606 -7.622 1.00 87.38 98 GLY A N 1
ATOM 722 C CA . GLY A 1 98 ? -8.752 3.989 -7.258 1.00 87.38 98 GLY A CA 1
ATOM 723 C C . GLY A 1 98 ? -9.265 3.236 -6.030 1.00 87.38 98 GLY A C 1
ATOM 724 O O . GLY A 1 98 ? -10.440 2.872 -5.967 1.00 87.38 98 GLY A O 1
ATOM 725 N N . GLY A 1 99 ? -8.377 2.882 -5.103 1.00 91.69 99 GLY A N 1
ATOM 726 C CA . GLY A 1 99 ? -8.641 1.904 -4.053 1.00 91.69 99 GLY A CA 1
ATOM 727 C C . GLY A 1 99 ? -7.713 2.036 -2.850 1.00 91.69 99 GLY A C 1
ATOM 728 O O . GLY A 1 99 ? -7.187 3.105 -2.561 1.00 91.69 99 GLY A O 1
ATOM 729 N N . ILE A 1 100 ? -7.547 0.944 -2.099 1.00 94.00 100 ILE A N 1
ATOM 730 C CA . ILE A 1 100 ? -6.701 0.910 -0.898 1.00 94.00 100 ILE A CA 1
ATOM 731 C C . ILE A 1 100 ? -5.649 -0.180 -1.060 1.00 94.00 100 ILE A C 1
ATOM 733 O O . ILE A 1 100 ? -5.978 -1.360 -1.198 1.00 94.00 100 ILE A O 1
ATOM 737 N N . CYS A 1 101 ? -4.378 0.210 -0.968 1.00 95.00 101 CYS A N 1
ATOM 738 C CA . CYS A 1 101 ? -3.262 -0.716 -0.827 1.00 95.00 101 CYS A CA 1
ATOM 739 C C . CYS A 1 101 ? -2.864 -0.808 0.650 1.00 95.00 101 CYS A C 1
ATOM 741 O O . CYS A 1 101 ? -2.255 0.106 1.204 1.00 95.00 101 CYS A O 1
ATOM 743 N N . MET A 1 102 ? -3.204 -1.916 1.306 1.00 95.44 102 MET A N 1
ATOM 744 C CA . MET A 1 102 ? -2.763 -2.176 2.672 1.00 95.44 102 MET A CA 1
ATOM 745 C C . MET A 1 102 ? -1.328 -2.700 2.656 1.00 95.44 102 MET A C 1
ATOM 747 O O . MET A 1 102 ? -1.061 -3.806 2.171 1.00 95.44 102 MET A O 1
ATOM 751 N N . LEU A 1 103 ? -0.422 -1.926 3.249 1.00 93.12 103 LEU A N 1
ATOM 752 C CA . LEU A 1 103 ? 0.931 -2.369 3.555 1.00 93.12 103 LEU A CA 1
ATOM 753 C C . LEU A 1 103 ? 0.932 -3.107 4.900 1.00 93.12 103 LEU A C 1
ATOM 755 O O . LEU A 1 103 ? 0.202 -2.747 5.822 1.00 93.12 103 LEU A O 1
ATOM 759 N N . GLY A 1 104 ? 1.725 -4.175 4.993 1.00 90.31 104 GLY A N 1
ATOM 760 C CA . GLY A 1 104 ? 1.967 -4.867 6.257 1.00 90.31 104 GLY A CA 1
ATOM 761 C C . GLY A 1 104 ? 2.854 -4.050 7.201 1.00 90.31 104 GLY A C 1
ATOM 762 O O . GLY A 1 104 ? 3.006 -2.839 7.056 1.00 90.31 104 GLY A O 1
ATOM 763 N N . ASP A 1 105 ? 3.485 -4.732 8.151 1.00 90.56 105 ASP A N 1
ATOM 764 C CA . ASP A 1 105 ? 4.407 -4.092 9.087 1.00 90.56 105 ASP A CA 1
ATOM 765 C C . ASP A 1 105 ? 5.615 -3.478 8.356 1.00 90.56 105 ASP A C 1
ATOM 767 O O . ASP A 1 105 ? 6.405 -4.175 7.708 1.00 90.56 105 ASP A O 1
ATOM 771 N N . LEU A 1 106 ? 5.748 -2.154 8.462 1.00 91.50 106 LEU A N 1
ATOM 772 C CA . LEU A 1 106 ? 6.829 -1.404 7.833 1.00 91.50 106 LEU A CA 1
ATOM 773 C C . LEU A 1 106 ? 8.176 -1.600 8.545 1.00 91.50 106 LEU A C 1
ATOM 775 O O . LEU A 1 106 ? 9.216 -1.349 7.940 1.00 91.50 106 LEU A O 1
ATOM 779 N N . GLY A 1 107 ? 8.183 -2.094 9.790 1.00 90.75 107 GLY A N 1
ATOM 780 C CA . GLY A 1 107 ? 9.394 -2.348 10.574 1.00 90.75 107 GLY A CA 1
ATOM 781 C C . GLY A 1 107 ? 10.325 -3.403 9.968 1.00 90.75 107 GLY A C 1
ATOM 782 O O . GLY A 1 107 ? 11.508 -3.442 10.299 1.00 90.75 107 GLY A O 1
ATOM 783 N N . PHE A 1 108 ? 9.829 -4.226 9.039 1.00 89.56 108 PHE A N 1
ATOM 784 C CA . PHE A 1 108 ? 10.645 -5.195 8.302 1.00 89.56 108 PHE A CA 1
ATOM 785 C C . PHE A 1 108 ? 11.422 -4.588 7.126 1.00 89.56 108 PHE A C 1
ATOM 787 O O . PHE A 1 108 ? 12.293 -5.254 6.558 1.00 89.56 108 PHE A O 1
ATOM 794 N N . TYR A 1 109 ? 11.127 -3.348 6.730 1.00 91.94 109 TYR A N 1
ATOM 795 C CA . TYR A 1 109 ? 11.801 -2.707 5.607 1.00 91.94 109 TYR A CA 1
ATOM 796 C C . TYR A 1 109 ? 13.053 -1.950 6.041 1.00 91.94 109 TYR A C 1
ATOM 798 O O . TYR A 1 109 ? 13.117 -1.314 7.090 1.00 91.94 109 TYR A O 1
ATOM 806 N N . ARG A 1 110 ? 14.073 -2.000 5.180 1.00 95.06 110 ARG A N 1
ATOM 807 C CA . ARG A 1 110 ? 15.277 -1.180 5.331 1.00 95.06 110 ARG A CA 1
ATOM 808 C C . ARG A 1 110 ? 14.947 0.282 5.055 1.00 95.06 110 ARG A C 1
ATOM 810 O O . ARG A 1 110 ? 14.038 0.568 4.277 1.00 95.06 110 ARG A O 1
ATOM 817 N N . LYS A 1 111 ? 15.760 1.177 5.619 1.00 96.56 111 LYS A N 1
ATOM 818 C CA . LYS A 1 111 ? 15.628 2.627 5.455 1.00 96.56 111 LYS A CA 1
ATOM 819 C C . LYS A 1 111 ? 15.426 3.042 3.994 1.00 96.56 111 LYS A C 1
ATOM 821 O O . LYS A 1 111 ? 14.438 3.696 3.711 1.00 96.56 111 LYS A O 1
ATOM 826 N N . ASP A 1 112 ? 16.252 2.556 3.069 1.00 95.62 112 ASP A N 1
ATOM 827 C CA . ASP A 1 112 ? 16.147 2.920 1.646 1.00 95.62 112 ASP A CA 1
ATOM 828 C C . ASP A 1 112 ? 14.762 2.616 1.045 1.00 95.62 112 ASP A C 1
ATOM 830 O O . ASP A 1 112 ? 14.250 3.365 0.216 1.00 95.62 112 ASP A O 1
ATOM 834 N N . LYS A 1 113 ? 14.122 1.520 1.480 1.00 93.50 113 LYS A N 1
ATOM 835 C CA . LYS A 1 113 ? 12.777 1.153 1.019 1.00 93.50 113 LYS A CA 1
ATOM 836 C C . LYS A 1 113 ? 11.695 2.003 1.690 1.00 93.50 113 LYS A C 1
ATOM 838 O O . LYS A 1 113 ? 10.703 2.306 1.039 1.00 93.50 113 LYS A O 1
ATOM 843 N N . LEU A 1 114 ? 11.881 2.400 2.949 1.00 95.69 114 LEU A N 1
ATOM 844 C CA . LEU A 1 114 ? 10.983 3.337 3.635 1.00 95.69 114 LEU A CA 1
ATOM 845 C C . LEU A 1 114 ? 11.061 4.738 3.019 1.00 95.69 114 LEU A C 1
ATOM 847 O O . LEU A 1 114 ? 10.020 5.322 2.733 1.00 95.69 114 LEU A O 1
ATOM 851 N N . ASP A 1 115 ? 12.271 5.223 2.737 1.00 96.62 115 ASP A N 1
ATOM 852 C CA . ASP A 1 115 ? 12.513 6.502 2.062 1.00 96.62 115 ASP A CA 1
ATOM 853 C C . ASP A 1 115 ? 11.866 6.495 0.661 1.00 96.62 115 ASP A C 1
ATOM 855 O O . ASP A 1 115 ? 11.242 7.471 0.244 1.00 96.62 115 ASP A O 1
ATOM 859 N N . TYR A 1 116 ? 11.930 5.360 -0.047 1.00 94.94 116 TYR A N 1
ATOM 860 C CA . TYR A 1 116 ? 11.241 5.198 -1.328 1.00 94.94 116 TYR A CA 1
ATOM 861 C C . TYR A 1 116 ? 9.711 5.218 -1.196 1.00 94.94 116 TYR A C 1
ATOM 863 O O . TYR A 1 116 ? 9.050 5.911 -1.968 1.00 94.94 116 TYR A O 1
ATOM 871 N N . ILE A 1 117 ? 9.135 4.518 -0.209 1.00 94.88 117 ILE A N 1
ATOM 872 C CA . ILE A 1 117 ? 7.686 4.570 0.064 1.00 94.88 117 ILE A CA 1
ATOM 873 C C . ILE A 1 117 ? 7.253 6.011 0.344 1.00 94.88 117 ILE A C 1
ATOM 875 O O . ILE A 1 117 ? 6.268 6.471 -0.228 1.00 94.88 117 ILE A O 1
ATOM 879 N N . GLN A 1 118 ? 8.001 6.728 1.185 1.00 94.75 118 GLN A N 1
ATOM 880 C CA . GLN A 1 118 ? 7.720 8.125 1.499 1.00 94.75 118 GLN A CA 1
ATOM 881 C C . GLN A 1 118 ? 7.717 8.993 0.233 1.00 94.75 118 GLN A C 1
ATOM 883 O O . GLN A 1 118 ? 6.755 9.717 -0.008 1.00 94.75 118 GLN A O 1
ATOM 888 N N . SER A 1 119 ? 8.742 8.867 -0.614 1.00 94.94 119 SER A N 1
ATOM 889 C CA . SER A 1 119 ? 8.831 9.619 -1.870 1.00 94.94 119 SER A CA 1
ATOM 890 C C . SER A 1 119 ? 7.646 9.354 -2.807 1.00 94.94 119 SER A C 1
ATOM 892 O O . SER A 1 119 ? 7.128 10.284 -3.430 1.00 94.94 119 SER A O 1
ATOM 894 N N . VAL A 1 120 ? 7.180 8.106 -2.894 1.00 93.62 120 VAL A N 1
ATOM 895 C CA . VAL A 1 120 ? 6.015 7.743 -3.714 1.00 93.62 120 VAL A CA 1
ATOM 896 C C . VAL A 1 120 ? 4.721 8.342 -3.153 1.00 93.62 120 VAL A C 1
ATOM 898 O O . VAL A 1 120 ? 3.911 8.857 -3.920 1.00 93.62 120 VAL A O 1
ATOM 901 N N . LEU A 1 121 ? 4.525 8.326 -1.831 1.00 92.31 121 LEU A N 1
ATOM 902 C CA . LEU A 1 121 ? 3.338 8.915 -1.195 1.00 92.31 121 LEU A CA 1
ATOM 903 C C . LEU A 1 121 ? 3.299 10.445 -1.333 1.00 92.31 121 LEU A C 1
ATOM 905 O O . LEU A 1 121 ? 2.227 11.018 -1.516 1.00 92.31 121 LEU A O 1
ATOM 909 N N . GLU A 1 122 ? 4.458 11.107 -1.288 1.00 91.69 122 GLU A N 1
ATOM 910 C CA . GLU A 1 122 ? 4.572 12.559 -1.483 1.00 91.69 122 GLU A CA 1
ATOM 911 C C . GLU A 1 122 ? 4.346 12.966 -2.945 1.00 91.69 122 GLU A C 1
ATOM 913 O O . GLU A 1 122 ? 3.655 13.945 -3.221 1.00 91.69 122 GLU A O 1
ATOM 918 N N . SER A 1 123 ? 4.913 12.213 -3.892 1.00 92.12 123 SER A N 1
ATOM 919 C CA . SER A 1 123 ? 4.817 12.512 -5.329 1.00 92.12 123 SER A CA 1
ATOM 920 C C . SER A 1 123 ? 3.565 11.952 -6.006 1.00 92.12 123 SER A C 1
ATOM 922 O O . SER A 1 123 ? 3.312 12.278 -7.167 1.00 92.12 123 SER A O 1
ATOM 924 N N . ARG A 1 124 ? 2.814 11.080 -5.319 1.00 90.06 124 ARG A N 1
ATOM 925 C CA . ARG A 1 124 ? 1.636 10.358 -5.834 1.00 90.06 124 ARG A CA 1
ATOM 926 C C . ARG A 1 124 ? 1.892 9.616 -7.147 1.00 90.06 124 ARG A C 1
ATOM 928 O O . ARG A 1 124 ? 0.969 9.353 -7.916 1.00 90.06 124 ARG A O 1
ATOM 935 N N . SER A 1 125 ? 3.144 9.241 -7.406 1.00 91.94 125 SER A N 1
ATOM 936 C CA . SER A 1 125 ? 3.527 8.532 -8.622 1.00 91.94 125 SER A CA 1
ATOM 937 C C . SER A 1 125 ? 4.719 7.600 -8.416 1.00 91.94 125 SER A C 1
ATOM 939 O O . SER A 1 125 ? 5.552 7.781 -7.531 1.00 91.94 125 SER A O 1
ATOM 941 N N . VAL A 1 126 ? 4.800 6.578 -9.262 1.00 94.25 126 VAL A N 1
ATOM 942 C CA . VAL A 1 126 ? 5.919 5.640 -9.352 1.00 94.25 126 VAL A CA 1
ATOM 943 C C . VAL A 1 126 ? 6.549 5.786 -10.726 1.00 94.25 126 VAL A C 1
ATOM 945 O O . VAL A 1 126 ? 5.883 5.588 -11.739 1.00 94.25 126 VAL A O 1
ATOM 948 N N . SER A 1 127 ? 7.848 6.082 -10.765 1.00 92.06 127 SER A N 1
ATOM 949 C CA . SER A 1 127 ? 8.611 6.123 -12.013 1.00 92.06 127 SER A CA 1
ATOM 950 C C . SER A 1 127 ? 9.400 4.837 -12.250 1.00 92.06 127 SER A C 1
ATOM 952 O O . SER A 1 127 ? 10.080 4.349 -11.348 1.00 92.06 127 SER A O 1
ATOM 954 N N . VAL A 1 128 ? 9.367 4.333 -13.483 1.00 91.94 128 VAL A N 1
ATOM 955 C CA . VAL A 1 128 ? 10.172 3.200 -13.957 1.00 91.94 128 VAL A CA 1
ATOM 956 C C . VAL A 1 128 ? 11.061 3.666 -15.102 1.00 91.94 128 VAL A C 1
ATOM 958 O O . VAL A 1 128 ? 10.603 4.325 -16.033 1.00 91.94 128 VAL A O 1
ATOM 961 N N . PHE A 1 129 ? 12.339 3.301 -15.033 1.00 90.31 129 PHE A N 1
ATOM 962 C CA . PHE A 1 129 ? 13.328 3.615 -16.055 1.00 90.31 129 PHE A CA 1
ATOM 963 C C . PHE A 1 129 ? 13.634 2.376 -16.897 1.00 90.31 129 PHE A C 1
ATOM 965 O O . PHE A 1 129 ? 14.011 1.333 -16.356 1.00 90.31 129 PHE A O 1
ATOM 972 N N . ILE A 1 130 ? 13.489 2.495 -18.214 1.00 89.38 130 ILE A N 1
ATOM 973 C CA . ILE A 1 130 ? 13.728 1.437 -19.197 1.00 89.38 130 ILE A CA 1
ATOM 974 C C . ILE A 1 130 ? 15.009 1.787 -19.962 1.00 89.38 130 ILE A C 1
ATOM 976 O O . ILE A 1 130 ? 14.996 2.700 -20.785 1.00 89.38 130 ILE A O 1
ATOM 980 N N . PRO A 1 131 ? 16.131 1.088 -19.708 1.00 85.38 131 PRO A N 1
ATOM 981 C CA . PRO A 1 131 ? 17.389 1.391 -20.381 1.00 85.38 131 PRO A CA 1
ATOM 982 C C . PRO A 1 131 ? 17.379 0.904 -21.835 1.00 85.38 131 PRO A C 1
ATOM 984 O O . PRO A 1 131 ? 17.351 -0.309 -22.065 1.00 85.38 131 PRO A O 1
ATOM 987 N N . GLY A 1 132 ? 17.506 1.800 -22.812 1.00 83.38 132 GLY A N 1
ATOM 988 C CA . GLY A 1 132 ? 17.410 1.467 -24.238 1.00 83.38 132 GLY A CA 1
ATOM 989 C C . GLY A 1 132 ? 18.447 0.430 -24.667 1.00 83.38 132 GLY A C 1
ATOM 990 O O . GLY A 1 132 ? 18.122 -0.585 -25.284 1.00 83.38 132 GLY A O 1
ATOM 991 N N . LYS A 1 133 ? 19.687 0.566 -24.169 1.00 80.88 133 LYS A N 1
ATOM 992 C CA . LYS A 1 133 ? 20.781 -0.396 -24.418 1.00 80.88 133 LYS A CA 1
ATOM 993 C C . LYS A 1 133 ? 20.457 -1.832 -24.004 1.00 80.88 133 LYS A C 1
ATOM 995 O O . LYS A 1 133 ? 21.027 -2.768 -24.558 1.00 80.88 133 LYS A O 1
ATOM 1000 N N . LYS A 1 134 ? 19.602 -2.030 -22.993 1.00 79.44 134 LYS A N 1
ATOM 1001 C CA . LYS A 1 134 ? 19.243 -3.373 -22.509 1.00 79.44 134 LYS A CA 1
ATOM 1002 C C . LYS A 1 134 ? 18.121 -4.020 -23.319 1.00 79.44 134 LYS A C 1
ATOM 1004 O O . LYS A 1 134 ? 17.987 -5.240 -23.189 1.00 79.44 134 LYS A O 1
ATOM 1009 N N . TYR A 1 135 ? 17.376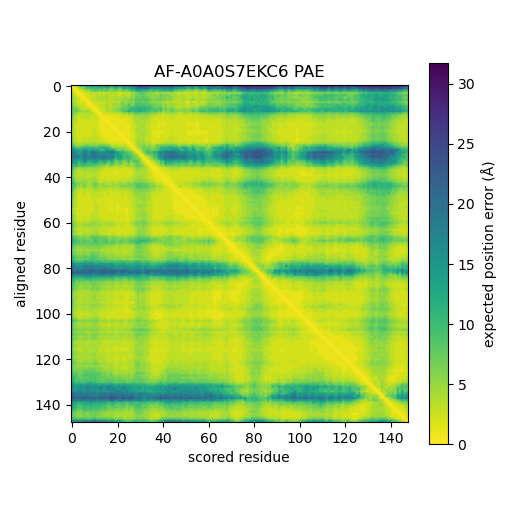 -3.228 -24.090 1.00 79.88 135 TYR A N 1
ATOM 1010 C CA . TYR A 1 135 ? 16.131 -3.599 -24.772 1.00 79.88 135 TYR A CA 1
ATOM 1011 C C . TYR A 1 135 ? 16.123 -3.230 -26.271 1.00 79.88 135 TYR A C 1
ATOM 1013 O O . TYR A 1 135 ? 15.092 -3.281 -26.923 1.00 79.88 135 TYR A O 1
ATOM 1021 N N . GLY A 1 136 ? 17.280 -2.895 -26.850 1.00 73.19 136 GLY A N 1
ATOM 1022 C CA . GLY A 1 136 ? 17.415 -2.676 -28.295 1.00 73.19 136 GLY A CA 1
ATOM 1023 C C . GLY A 1 136 ? 16.891 -1.330 -28.804 1.00 73.19 136 GLY A C 1
ATOM 1024 O O . GLY A 1 136 ? 16.725 -1.178 -30.010 1.00 73.19 136 GLY A O 1
ATOM 1025 N N . GLU A 1 137 ? 16.668 -0.359 -27.917 1.00 75.69 137 GLU A N 1
ATOM 1026 C CA . GLU A 1 137 ? 16.279 1.005 -28.287 1.00 75.69 137 GLU A CA 1
ATOM 1027 C C . GLU A 1 137 ? 17.461 1.983 -28.239 1.00 75.69 137 GLU A C 1
ATOM 1029 O O . GLU A 1 137 ? 18.421 1.799 -27.483 1.00 75.69 137 GLU A O 1
ATOM 1034 N N . GLU A 1 138 ? 17.382 3.049 -29.042 1.00 71.62 138 GLU A N 1
ATOM 1035 C CA . GLU A 1 138 ? 18.451 4.051 -29.162 1.00 71.62 138 GLU A CA 1
ATOM 1036 C C . GLU A 1 138 ? 18.581 4.965 -27.931 1.00 71.62 138 GLU A C 1
ATOM 1038 O O . GLU A 1 138 ? 19.649 5.535 -27.703 1.00 71.62 138 GLU A O 1
ATOM 1043 N N . GLY A 1 139 ? 17.529 5.080 -27.115 1.00 81.25 139 GLY A N 1
ATOM 1044 C CA . GLY A 1 139 ? 17.481 5.963 -25.951 1.00 81.25 139 GLY A CA 1
ATOM 1045 C C . GLY A 1 139 ? 16.822 5.314 -24.741 1.00 81.25 139 GLY A C 1
ATOM 1046 O O . GLY A 1 139 ? 16.060 4.360 -24.865 1.00 81.25 139 GLY A O 1
ATOM 1047 N N . ASP A 1 140 ? 17.138 5.833 -23.559 1.00 87.19 140 ASP A N 1
ATOM 1048 C CA . ASP A 1 140 ? 16.478 5.409 -22.331 1.00 87.19 140 ASP A CA 1
ATOM 1049 C C . ASP A 1 140 ? 15.097 6.070 -22.207 1.00 87.19 140 ASP A C 1
ATOM 1051 O O . ASP A 1 140 ? 14.924 7.240 -22.557 1.00 87.19 140 ASP A O 1
ATOM 1055 N N . GLN A 1 141 ? 14.122 5.334 -21.673 1.00 88.81 141 GLN A N 1
ATOM 1056 C CA . GLN A 1 141 ? 12.770 5.837 -21.430 1.00 88.81 141 GLN A CA 1
ATOM 1057 C C . GLN A 1 141 ? 12.468 5.910 -19.933 1.00 88.81 141 GLN A C 1
ATOM 1059 O O . GLN A 1 141 ? 12.907 5.067 -19.149 1.00 88.81 141 GLN A O 1
ATOM 1064 N N . GLN A 1 142 ? 11.661 6.893 -19.536 1.00 90.50 142 GLN A N 1
ATOM 1065 C CA . GLN A 1 142 ? 11.095 6.983 -18.193 1.00 90.50 142 GLN A CA 1
ATOM 1066 C C . GLN A 1 142 ? 9.573 7.020 -18.295 1.00 90.50 142 GLN A C 1
ATOM 1068 O O . GLN A 1 142 ? 9.008 7.881 -18.967 1.00 90.50 142 GLN A O 1
ATOM 1073 N N . LEU A 1 143 ? 8.917 6.097 -17.600 1.00 91.38 143 LEU A N 1
ATOM 1074 C CA . LEU A 1 143 ? 7.466 6.047 -17.466 1.00 91.38 143 LEU A CA 1
ATOM 1075 C C . LEU A 1 143 ? 7.093 6.416 -16.038 1.00 91.38 143 LEU A 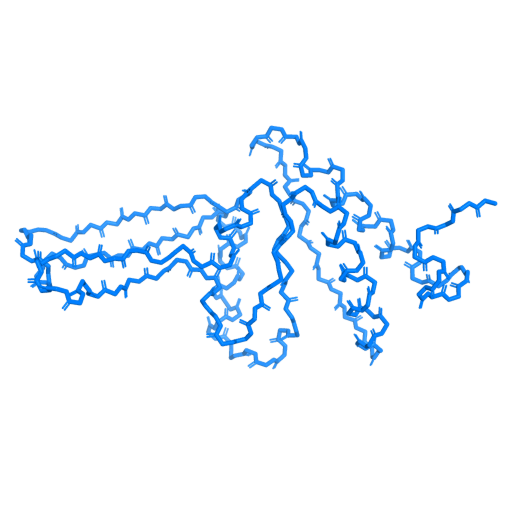C 1
ATOM 1077 O O . LEU A 1 143 ? 7.775 5.996 -15.108 1.00 91.38 143 LEU A O 1
ATOM 1081 N N . SER A 1 144 ? 6.018 7.180 -15.867 1.00 92.81 144 SER A N 1
ATOM 1082 C CA . SER A 1 144 ? 5.479 7.529 -14.554 1.00 92.81 144 SER A CA 1
ATOM 1083 C C . SER A 1 144 ? 4.033 7.066 -14.458 1.00 92.81 144 SER A C 1
ATOM 1085 O O . SER A 1 144 ? 3.230 7.340 -15.350 1.00 92.81 144 SER A O 1
ATOM 1087 N N . PHE A 1 145 ? 3.716 6.351 -13.385 1.00 91.94 145 PHE A N 1
ATOM 1088 C CA . PHE A 1 145 ? 2.396 5.800 -13.114 1.00 91.94 145 PHE A CA 1
ATOM 1089 C C . PHE A 1 145 ? 1.818 6.468 -11.865 1.00 91.94 145 PHE A C 1
ATOM 1091 O O . PHE A 1 145 ? 2.479 6.435 -10.824 1.00 91.94 145 PHE A O 1
ATOM 1098 N N . PRO A 1 146 ? 0.615 7.060 -11.923 1.00 90.06 146 PRO A N 1
ATOM 1099 C CA . PRO A 1 146 ? -0.023 7.604 -10.733 1.00 90.06 146 PRO A CA 1
ATOM 1100 C C . PRO A 1 146 ? -0.399 6.478 -9.763 1.00 90.06 146 PRO A C 1
ATOM 1102 O O . PRO A 1 146 ? -0.805 5.391 -10.176 1.00 90.06 146 PRO A O 1
ATOM 1105 N N . VAL A 1 147 ? -0.267 6.749 -8.469 1.00 85.62 147 VAL A N 1
ATOM 1106 C CA . VAL A 1 147 ? -0.713 5.867 -7.381 1.00 85.62 147 VAL A CA 1
ATOM 1107 C C . VAL A 1 147 ? -1.729 6.632 -6.542 1.00 85.62 147 VAL A C 1
ATOM 1109 O O . VAL A 1 147 ? -1.388 7.278 -5.552 1.00 85.62 147 VAL A O 1
ATOM 1112 N N . GLN A 1 148 ? -2.975 6.577 -7.013 1.00 73.31 148 GLN A N 1
ATOM 1113 C CA . GLN A 1 148 ? -4.208 7.044 -6.377 1.00 73.31 148 GLN A CA 1
ATOM 1114 C C . GLN A 1 148 ? -5.304 6.016 -6.667 1.00 73.31 148 GLN A C 1
ATOM 1116 O O . GLN A 1 148 ? -5.269 5.404 -7.767 1.00 73.31 148 GLN A O 1
#

InterPro domains:
  IPR027417 P-loop containing nucleoside triphosphate hydrolase [G3DSA:3.40.50.300] (12-135)

pLDDT: mean 88.15, std 8.34, range [51.34, 96.62]